Protein AF-A0A7S0D676-F1 (afdb_monomer_lite)

Secondary structure (DSSP, 8-state):
--TT-PPPHHHHHHHHHHHHHHHHHTT---EEEE-SSS-EEEE-S-GGGHHHHHHHHHT-TT--EEEETTEEEETT-SS-EE--------------------

Organism: Micromonas pusilla (NCBI:txid38833)

pLDDT: mean 79.54, std 17.62, range [40.62, 94.56]

Structure (mmCIF, N/CA/C/O backbone):
data_AF-A0A7S0D676-F1
#
_entry.id   AF-A0A7S0D676-F1
#
loop_
_atom_site.group_PDB
_atom_site.id
_atom_site.type_symbol
_atom_site.label_atom_id
_atom_site.label_alt_id
_atom_site.label_comp_id
_atom_site.label_asym_id
_atom_site.label_entity_id
_atom_site.label_seq_id
_atom_site.pdbx_PDB_ins_code
_atom_site.Cartn_x
_atom_site.Cartn_y
_atom_site.Cartn_z
_atom_site.occupancy
_atom_site.B_iso_or_equiv
_atom_site.auth_seq_id
_atom_site.auth_comp_id
_atom_site.auth_asym_id
_atom_site.auth_atom_id
_atom_site.pdbx_PDB_model_num
ATOM 1 N N . PRO A 1 1 ? -20.015 0.416 6.240 1.00 46.88 1 PRO A N 1
ATOM 2 C CA . PRO A 1 1 ? -19.351 1.080 7.385 1.00 46.88 1 PRO A CA 1
ATOM 3 C C . PRO A 1 1 ? -20.053 0.737 8.707 1.00 46.88 1 PRO A C 1
ATOM 5 O O . PRO A 1 1 ? -21.280 0.785 8.766 1.00 46.88 1 PRO A O 1
ATOM 8 N N . ASP A 1 2 ? -19.281 0.379 9.737 1.00 45.16 2 ASP A N 1
ATOM 9 C CA . ASP A 1 2 ? -19.754 0.296 11.126 1.00 45.16 2 ASP A CA 1
ATOM 10 C C . ASP A 1 2 ? -20.392 1.649 11.529 1.00 45.16 2 ASP A C 1
ATOM 12 O O . ASP A 1 2 ? -19.839 2.699 11.177 1.00 45.16 2 ASP A O 1
ATOM 16 N N . PRO A 1 3 ? -21.538 1.674 12.237 1.00 42.25 3 PRO A N 1
ATOM 17 C CA . PRO A 1 3 ? -22.179 2.908 12.707 1.00 42.25 3 PRO A CA 1
ATOM 18 C C . PRO A 1 3 ? -21.290 3.797 13.601 1.00 42.25 3 PRO A C 1
ATOM 20 O O . PRO A 1 3 ? -21.630 4.953 13.833 1.00 42.25 3 PRO A O 1
ATOM 23 N N . THR A 1 4 ? -20.144 3.304 14.079 1.00 59.91 4 TH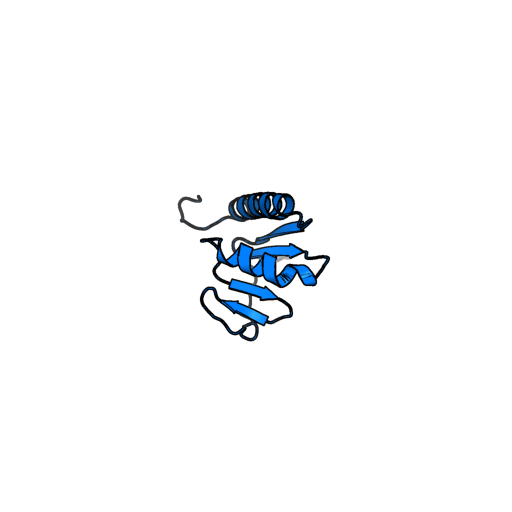R A N 1
ATOM 24 C CA . THR A 1 4 ? -19.126 4.087 14.801 1.00 59.91 4 THR A CA 1
ATOM 25 C C . THR A 1 4 ? -18.116 4.809 13.897 1.00 59.91 4 THR A C 1
ATOM 27 O O . THR A 1 4 ? -17.247 5.519 14.402 1.00 59.91 4 THR A O 1
ATOM 30 N N . GLY A 1 5 ? -18.194 4.629 12.573 1.00 63.59 5 GLY A N 1
ATOM 31 C CA . GLY A 1 5 ? -17.257 5.212 11.605 1.00 63.59 5 GLY A CA 1
ATOM 32 C C . GLY A 1 5 ? -15.878 4.544 11.580 1.00 63.59 5 GLY A C 1
ATOM 33 O O . GLY A 1 5 ? -15.000 4.986 10.841 1.00 63.59 5 GLY A O 1
ATOM 34 N N . LYS A 1 6 ? -15.667 3.478 12.362 1.00 74.31 6 LYS A N 1
ATOM 35 C CA . LYS A 1 6 ? -14.410 2.725 12.365 1.00 74.31 6 LYS A CA 1
ATOM 36 C C . LYS A 1 6 ? -14.382 1.708 11.230 1.00 74.31 6 LYS A C 1
ATOM 38 O O . LYS A 1 6 ? -15.351 0.991 10.991 1.00 74.31 6 LYS A O 1
ATOM 43 N N . ARG A 1 7 ? -13.253 1.662 10.523 1.00 81.19 7 ARG A N 1
ATOM 44 C CA . ARG A 1 7 ? -12.995 0.678 9.472 1.00 81.19 7 ARG A CA 1
ATOM 45 C C . ARG A 1 7 ? -12.810 -0.699 10.112 1.00 81.19 7 ARG A C 1
ATOM 47 O O . ARG A 1 7 ? -12.113 -0.825 11.111 1.00 81.19 7 ARG A O 1
ATOM 54 N N . THR A 1 8 ? -13.429 -1.725 9.544 1.00 88.31 8 THR A N 1
ATOM 55 C CA . THR A 1 8 ? -13.249 -3.117 9.974 1.00 88.31 8 THR A CA 1
ATOM 56 C C . THR A 1 8 ? -12.190 -3.815 9.121 1.00 88.31 8 THR A C 1
ATOM 58 O O . THR A 1 8 ? -11.880 -3.387 8.010 1.00 88.31 8 THR A O 1
ATOM 61 N N . VAL A 1 9 ? -11.676 -4.958 9.587 1.00 88.69 9 VAL A N 1
ATOM 62 C CA . VAL A 1 9 ? -10.786 -5.810 8.772 1.00 88.69 9 VAL A CA 1
ATOM 63 C C . VAL A 1 9 ? -11.473 -6.267 7.476 1.00 88.69 9 VAL A C 1
ATOM 65 O O . VAL A 1 9 ? -10.816 -6.420 6.451 1.00 88.69 9 VAL A O 1
ATOM 68 N N . ALA A 1 10 ? -12.799 -6.450 7.481 1.00 88.81 10 ALA A N 1
ATOM 69 C CA . ALA A 1 10 ? -13.551 -6.788 6.273 1.00 88.81 10 ALA A CA 1
ATOM 70 C C . ALA A 1 10 ? -13.515 -5.651 5.239 1.00 88.81 10 ALA A C 1
ATOM 72 O O . ALA A 1 10 ? -13.317 -5.916 4.056 1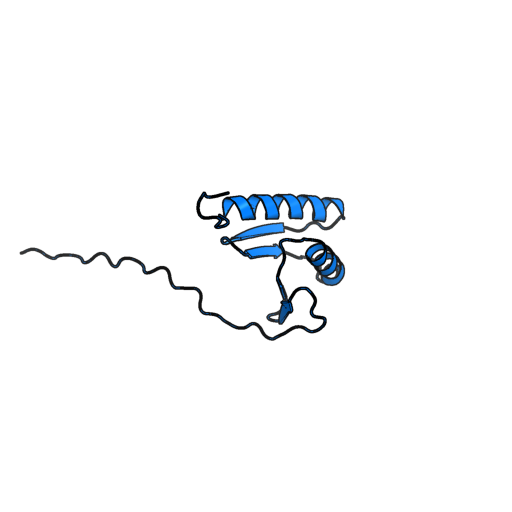.00 88.81 10 ALA A O 1
ATOM 73 N N . ASP A 1 11 ? -13.619 -4.395 5.681 1.00 89.88 11 ASP A N 1
ATOM 74 C CA . ASP A 1 11 ? -13.502 -3.234 4.792 1.00 89.88 11 ASP A CA 1
ATOM 75 C C . ASP A 1 11 ? -12.092 -3.142 4.182 1.00 89.88 11 ASP A C 1
ATOM 77 O O . ASP A 1 11 ? -11.942 -2.914 2.982 1.00 89.88 11 ASP A O 1
ATOM 81 N N . VAL A 1 12 ? -11.044 -3.381 4.981 1.00 91.81 12 VAL A N 1
ATOM 82 C CA . VAL A 1 12 ? -9.657 -3.405 4.479 1.00 91.81 12 VAL A CA 1
ATOM 83 C C . VAL A 1 12 ? -9.429 -4.568 3.515 1.00 91.81 12 VAL A C 1
ATOM 85 O O . VAL A 1 12 ? -8.721 -4.404 2.528 1.00 91.81 12 VAL A O 1
ATOM 88 N N . ASN A 1 13 ? -10.061 -5.723 3.737 1.00 92.94 13 ASN A N 1
ATOM 89 C CA . ASN A 1 13 ? -10.002 -6.844 2.795 1.00 92.94 13 ASN A CA 1
ATOM 90 C C . ASN A 1 13 ? -10.596 -6.489 1.428 1.00 92.94 13 ASN A C 1
ATOM 92 O O . ASN A 1 13 ? -10.055 -6.907 0.407 1.00 92.94 13 ASN A O 1
ATOM 96 N N . VAL A 1 14 ? -11.675 -5.701 1.389 1.00 93.88 14 VAL A N 1
ATOM 97 C CA . VAL A 1 14 ? -12.236 -5.208 0.122 1.00 93.88 14 VAL A CA 1
ATOM 98 C C . VAL A 1 14 ? -11.224 -4.313 -0.595 1.00 93.88 14 VAL A C 1
ATOM 100 O O . VAL A 1 14 ? -10.987 -4.508 -1.786 1.00 93.88 14 VAL A O 1
ATOM 103 N N . ILE A 1 15 ? -10.572 -3.398 0.128 1.00 93.00 15 ILE A N 1
ATOM 104 C CA . ILE A 1 15 ? -9.518 -2.532 -0.427 1.00 93.00 15 ILE A CA 1
ATOM 105 C C . ILE A 1 15 ? -8.348 -3.375 -0.953 1.00 93.00 15 ILE A C 1
ATOM 107 O O . ILE A 1 15 ? -7.924 -3.205 -2.093 1.00 93.00 15 ILE A O 1
ATOM 111 N N . ALA A 1 16 ? -7.868 -4.337 -0.163 1.00 93.50 16 ALA A N 1
ATOM 112 C CA . ALA A 1 16 ? -6.792 -5.244 -0.549 1.00 93.50 16 ALA A CA 1
ATOM 113 C C . ALA A 1 16 ? -7.135 -6.029 -1.828 1.00 93.50 16 ALA A C 1
ATOM 115 O O . ALA A 1 16 ? -6.313 -6.116 -2.737 1.00 93.50 16 ALA A O 1
ATOM 116 N N . ALA A 1 17 ? -8.362 -6.548 -1.944 1.00 93.44 17 ALA A N 1
ATOM 117 C CA . ALA A 1 17 ? -8.819 -7.268 -3.132 1.00 93.44 17 ALA A CA 1
ATOM 118 C C . ALA A 1 17 ? -8.924 -6.365 -4.376 1.00 93.44 17 ALA A C 1
ATOM 120 O O . ALA A 1 17 ? -8.569 -6.786 -5.484 1.00 93.44 17 ALA A O 1
ATOM 121 N N . GLN A 1 18 ? -9.381 -5.121 -4.199 1.00 93.31 18 GLN A N 1
ATOM 122 C CA . GLN A 1 18 ? -9.412 -4.114 -5.262 1.00 93.31 18 GLN A CA 1
ATOM 123 C C . GLN A 1 18 ? -7.996 -3.796 -5.744 1.00 93.31 18 GLN A C 1
ATOM 125 O O . GL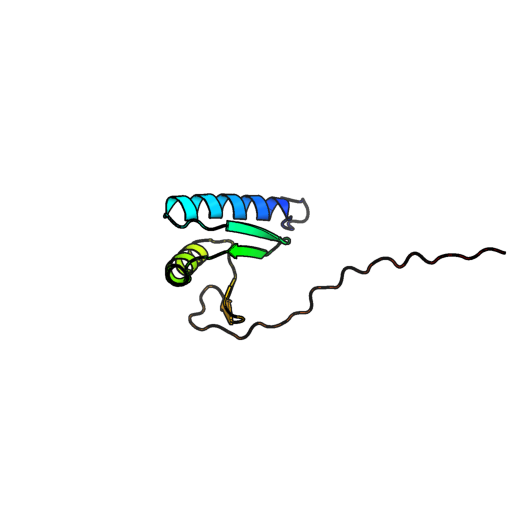N A 1 18 ? -7.723 -3.884 -6.940 1.00 93.31 18 GLN A O 1
ATOM 130 N N . TRP A 1 19 ? -7.072 -3.520 -4.824 1.00 94.56 19 TRP A N 1
ATOM 131 C CA . TRP A 1 19 ? -5.676 -3.245 -5.157 1.00 94.56 19 TRP A CA 1
ATOM 132 C C . TRP A 1 19 ? -4.997 -4.432 -5.826 1.00 94.56 19 TRP A C 1
ATOM 134 O O . TRP A 1 19 ? -4.336 -4.251 -6.841 1.00 94.56 19 TRP A O 1
ATOM 144 N N . ALA A 1 20 ? -5.228 -5.653 -5.339 1.00 92.44 20 ALA A N 1
ATOM 145 C CA . ALA A 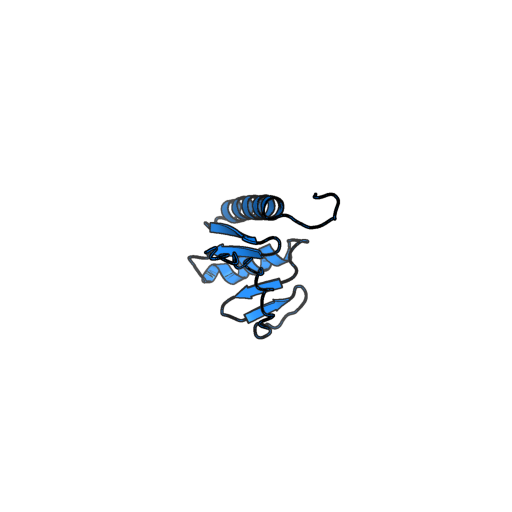1 20 ? -4.712 -6.860 -5.976 1.00 92.44 20 ALA A CA 1
ATOM 146 C C . ALA A 1 20 ? -5.180 -6.977 -7.435 1.00 92.44 20 ALA A C 1
ATOM 148 O O . ALA A 1 20 ? -4.436 -7.425 -8.301 1.00 92.44 20 ALA A O 1
ATOM 149 N N . THR A 1 21 ? -6.421 -6.578 -7.721 1.00 92.25 21 THR A N 1
ATOM 150 C CA . THR A 1 21 ? -6.973 -6.595 -9.082 1.00 92.25 21 THR A CA 1
ATOM 151 C C . THR A 1 21 ? -6.334 -5.524 -9.962 1.00 92.25 21 THR A C 1
ATOM 153 O O . THR A 1 21 ? -5.949 -5.826 -11.090 1.00 92.25 21 THR A O 1
ATOM 156 N N . LEU A 1 22 ? -6.168 -4.305 -9.440 1.00 92.12 22 LEU A N 1
ATOM 157 C CA . LEU A 1 22 ? -5.532 -3.199 -10.160 1.00 92.12 22 LEU A CA 1
ATOM 158 C C . LEU A 1 22 ? -4.059 -3.496 -10.467 1.00 92.12 22 LEU A C 1
ATOM 160 O O . LEU A 1 22 ? -3.645 -3.387 -11.619 1.00 92.12 22 LEU A O 1
ATOM 164 N N . LEU A 1 23 ? -3.297 -3.966 -9.481 1.00 90.75 23 LEU A N 1
ATOM 165 C CA . LEU A 1 23 ? -1.889 -4.331 -9.651 1.00 90.75 23 LEU A CA 1
ATOM 166 C C . LEU A 1 23 ? -1.721 -5.461 -10.676 1.00 90.75 23 LEU A C 1
ATOM 168 O O . LEU A 1 23 ? -0.926 -5.329 -11.604 1.00 90.75 23 LEU A O 1
ATOM 172 N N . ARG A 1 24 ? -2.556 -6.512 -10.613 1.00 88.75 24 ARG A N 1
ATOM 173 C CA . ARG A 1 24 ? -2.547 -7.582 -11.627 1.00 88.75 24 ARG A CA 1
ATOM 174 C C . ARG A 1 24 ? -2.860 -7.075 -13.031 1.00 88.75 24 ARG A C 1
ATOM 176 O O . ARG A 1 24 ? -2.259 -7.553 -13.988 1.00 88.75 24 ARG A O 1
ATOM 183 N N . SER A 1 25 ? -3.781 -6.119 -13.167 1.00 87.75 25 SER A N 1
ATOM 184 C CA . SER A 1 25 ? -4.082 -5.509 -14.470 1.00 87.75 25 SER A CA 1
ATOM 185 C C . SER A 1 25 ? -2.910 -4.692 -15.026 1.00 87.75 25 SER A C 1
ATOM 187 O O . SER A 1 25 ? -2.741 -4.625 -16.239 1.00 87.75 25 SER A O 1
ATOM 189 N N . GLY A 1 26 ? -2.056 -4.157 -14.148 1.00 84.25 26 GLY A N 1
ATOM 190 C CA . GLY A 1 26 ? -0.781 -3.521 -14.485 1.00 84.25 26 GLY A CA 1
ATOM 191 C C . GLY A 1 26 ? 0.386 -4.498 -14.659 1.00 84.25 26 GLY A C 1
ATOM 192 O O . GLY A 1 26 ? 1.532 -4.071 -14.592 1.00 84.25 26 GLY A O 1
ATOM 193 N N . ALA A 1 27 ? 0.113 -5.796 -14.847 1.00 81.19 27 ALA A N 1
ATOM 194 C CA . ALA A 1 27 ? 1.104 -6.874 -14.944 1.00 81.19 27 ALA A CA 1
ATOM 195 C C . ALA A 1 27 ? 1.986 -7.076 -13.692 1.00 81.19 27 ALA A C 1
ATOM 197 O O . ALA A 1 27 ? 3.007 -7.758 -13.761 1.00 81.19 27 ALA A O 1
ATOM 198 N N . MET A 1 28 ? 1.567 -6.561 -12.533 1.00 79.50 28 MET A N 1
ATOM 199 C CA . MET A 1 28 ? 2.235 -6.789 -11.252 1.00 79.50 28 MET A CA 1
ATOM 200 C C . MET A 1 28 ? 1.535 -7.943 -10.530 1.00 79.50 28 MET A C 1
ATOM 202 O O . MET A 1 28 ? 0.380 -7.842 -10.106 1.00 79.50 28 MET A O 1
ATOM 206 N N . SER A 1 29 ? 2.208 -9.091 -10.436 1.00 65.69 29 SER A N 1
ATOM 207 C CA . SER A 1 29 ? 1.657 -10.301 -9.813 1.00 65.69 29 SER A CA 1
ATOM 208 C C . SER A 1 29 ? 1.864 -10.278 -8.297 1.00 65.69 29 SER A C 1
ATOM 210 O O . SER A 1 29 ? 2.559 -11.124 -7.734 1.00 65.69 29 SER A O 1
ATOM 212 N N . GLU A 1 30 ? 1.219 -9.317 -7.643 1.00 77.12 30 GLU A N 1
ATOM 213 C CA . GLU A 1 30 ? 1.408 -9.043 -6.220 1.00 77.12 30 GLU A CA 1
ATOM 214 C C . GLU A 1 30 ? 0.380 -9.759 -5.347 1.00 77.12 30 GLU A C 1
ATOM 216 O O . GLU A 1 30 ? -0.821 -9.788 -5.648 1.00 77.12 30 GLU A O 1
ATOM 221 N N . MET A 1 31 ? 0.837 -10.310 -4.218 1.00 85.44 31 MET A N 1
ATOM 222 C CA . MET A 1 31 ? -0.078 -10.787 -3.182 1.00 85.44 31 MET A CA 1
ATOM 223 C C . MET A 1 31 ? -0.395 -9.645 -2.217 1.00 85.44 31 MET A C 1
ATOM 225 O O . MET A 1 31 ? 0.508 -9.094 -1.589 1.00 85.44 31 MET A O 1
ATOM 229 N N . VAL A 1 32 ? -1.679 -9.309 -2.084 1.00 92.19 32 VAL A N 1
ATOM 230 C CA . VAL A 1 32 ? -2.159 -8.197 -1.254 1.00 92.19 32 VAL A CA 1
ATOM 231 C C . VAL A 1 32 ? -3.093 -8.731 -0.173 1.00 92.19 32 VAL A C 1
ATOM 233 O O . VAL A 1 32 ? -4.084 -9.396 -0.480 1.00 92.19 32 VAL A O 1
ATOM 236 N N . TYR A 1 33 ? -2.795 -8.427 1.089 1.00 91.69 33 TYR A N 1
ATOM 237 C CA . TYR A 1 33 ? -3.515 -8.948 2.252 1.00 91.69 33 TYR A CA 1
ATOM 238 C C . TYR A 1 33 ? -3.855 -7.836 3.243 1.00 91.69 33 TYR A C 1
ATOM 240 O O . TYR A 1 33 ? -3.010 -6.996 3.540 1.00 91.69 33 TYR A O 1
ATOM 248 N N . ALA A 1 34 ? -5.053 -7.854 3.830 1.00 92.19 34 ALA A N 1
ATOM 249 C CA . ALA A 1 34 ? -5.325 -7.041 5.013 1.00 92.19 34 ALA A CA 1
ATOM 250 C C . ALA A 1 34 ? -4.655 -7.670 6.244 1.00 92.19 34 ALA A C 1
ATOM 252 O O . ALA A 1 34 ? -4.842 -8.856 6.521 1.00 92.19 34 ALA A O 1
ATOM 253 N N . VAL A 1 35 ? -3.895 -6.877 6.996 1.00 90.38 35 VAL A N 1
ATOM 254 C CA . VAL A 1 35 ? -3.242 -7.317 8.242 1.00 90.38 35 VAL A CA 1
ATOM 255 C C . VAL A 1 35 ? -4.075 -6.929 9.460 1.00 90.38 35 VAL A C 1
ATOM 257 O O . VAL A 1 35 ? -4.186 -7.696 10.417 1.00 90.38 35 VAL A O 1
ATOM 260 N N . ASP A 1 36 ? -4.659 -5.733 9.432 1.00 90.31 36 ASP A N 1
ATOM 261 C CA . ASP A 1 36 ? -5.536 -5.198 10.472 1.00 90.31 36 ASP A CA 1
ATOM 262 C C . ASP A 1 36 ? -6.504 -4.155 9.884 1.00 90.31 36 ASP A C 1
ATOM 264 O O . ASP A 1 36 ? -6.643 -4.042 8.670 1.00 90.31 36 ASP A O 1
ATOM 268 N N . GLU A 1 37 ? -7.208 -3.415 10.744 1.00 90.25 37 GLU A N 1
ATOM 269 C CA . GLU A 1 37 ? -8.209 -2.397 10.381 1.00 90.25 37 GLU A CA 1
ATOM 270 C C . GLU A 1 37 ? -7.627 -1.193 9.615 1.00 90.25 37 GLU A C 1
ATOM 272 O O . GLU A 1 37 ? -8.378 -0.404 9.038 1.00 90.25 37 GLU A O 1
ATOM 277 N N . THR A 1 38 ? -6.300 -1.056 9.581 1.00 89.62 38 THR A N 1
ATOM 278 C CA . THR A 1 38 ? -5.599 0.092 8.985 1.00 89.62 38 THR A CA 1
ATOM 279 C C . THR A 1 38 ? -4.484 -0.289 8.016 1.00 89.62 38 THR A C 1
ATOM 281 O O . THR A 1 38 ? -4.030 0.562 7.259 1.00 89.62 38 THR A O 1
ATOM 284 N N . THR A 1 39 ? -4.053 -1.551 8.008 1.00 91.94 39 THR A N 1
ATOM 285 C CA . THR A 1 39 ? -2.814 -1.966 7.343 1.00 91.94 39 THR A CA 1
ATOM 286 C C . THR A 1 39 ? -3.079 -3.016 6.273 1.00 91.94 39 THR A C 1
ATOM 288 O O . THR A 1 39 ? -3.696 -4.052 6.536 1.00 91.94 39 THR A O 1
ATOM 291 N N . VAL A 1 40 ? -2.525 -2.778 5.085 1.00 93.81 40 VAL A N 1
ATOM 292 C CA . VAL A 1 40 ? -2.435 -3.745 3.987 1.00 93.81 40 VAL A CA 1
ATOM 293 C C . VAL A 1 40 ? -0.971 -4.138 3.800 1.00 93.81 40 VAL A C 1
ATOM 295 O O . VAL A 1 40 ? -0.094 -3.279 3.789 1.00 93.81 40 VAL A O 1
ATOM 298 N N . LEU A 1 41 ? -0.709 -5.434 3.654 1.00 93.19 41 LEU A N 1
ATOM 299 C CA . LEU A 1 41 ? 0.590 -5.979 3.279 1.00 93.19 41 LEU A CA 1
ATOM 300 C C . LEU A 1 41 ? 0.583 -6.310 1.788 1.00 93.19 41 LEU A C 1
ATOM 302 O O . LEU A 1 41 ? -0.291 -7.044 1.327 1.00 93.19 41 LEU A O 1
ATOM 306 N N . ILE A 1 42 ? 1.576 -5.801 1.062 1.00 92.75 42 ILE A N 1
ATOM 307 C CA . ILE A 1 42 ? 1.828 -6.124 -0.343 1.00 92.75 42 ILE A CA 1
ATOM 308 C C . ILE A 1 42 ? 3.150 -6.886 -0.398 1.00 92.75 42 ILE A C 1
ATOM 310 O O . ILE A 1 42 ? 4.172 -6.397 0.079 1.00 92.75 42 ILE A O 1
ATOM 314 N N . SER A 1 43 ? 3.120 -8.103 -0.930 1.00 90.31 43 SER A N 1
ATOM 315 C CA . SER A 1 43 ? 4.311 -8.929 -1.108 1.00 90.31 43 SER A CA 1
ATOM 316 C C . SER A 1 43 ? 4.860 -8.745 -2.512 1.00 90.31 43 SER A C 1
ATOM 318 O O . SER A 1 43 ? 4.303 -9.345 -3.425 1.00 90.31 43 SER A O 1
ATOM 320 N N . ILE A 1 44 ? 5.972 -8.009 -2.618 1.00 86.94 44 ILE A N 1
ATOM 321 C CA . ILE A 1 44 ? 6.672 -7.708 -3.870 1.00 86.94 44 ILE A CA 1
ATOM 322 C C . ILE A 1 44 ? 7.793 -8.721 -4.126 1.00 86.94 44 ILE A C 1
ATOM 324 O O . ILE A 1 44 ? 8.797 -8.685 -3.409 1.00 86.94 44 ILE A O 1
ATOM 328 N N . PRO A 1 45 ? 7.652 -9.643 -5.103 1.00 81.75 45 PRO A N 1
ATOM 329 C CA . PRO A 1 45 ? 8.686 -10.630 -5.404 1.00 81.75 45 PRO A CA 1
ATOM 330 C C . PRO A 1 45 ? 9.882 -10.007 -6.134 1.00 81.75 45 PRO A C 1
ATOM 332 O O . PRO A 1 45 ? 11.007 -10.468 -5.950 1.00 81.75 45 PRO A O 1
ATOM 335 N N . ASP A 1 46 ? 9.649 -8.959 -6.928 1.00 84.19 46 ASP A N 1
ATOM 336 C CA . ASP A 1 46 ? 10.685 -8.207 -7.631 1.00 84.19 46 ASP A CA 1
ATOM 337 C C . ASP A 1 46 ? 10.731 -6.758 -7.138 1.00 84.19 46 ASP A C 1
ATOM 339 O O . ASP A 1 46 ? 9.881 -5.933 -7.470 1.00 84.19 46 ASP A O 1
ATOM 343 N N . GLY A 1 47 ? 11.760 -6.436 -6.353 1.00 83.06 47 GLY A N 1
ATOM 344 C CA . GLY A 1 47 ? 11.963 -5.095 -5.808 1.00 83.06 47 GLY A CA 1
ATOM 345 C C . GLY A 1 47 ? 12.169 -4.002 -6.864 1.00 83.06 47 GLY A C 1
ATOM 346 O O . GLY A 1 47 ? 12.107 -2.827 -6.504 1.00 83.06 47 GLY A O 1
ATOM 347 N N . SER A 1 48 ? 12.385 -4.352 -8.140 1.00 86.94 48 SER A N 1
ATOM 348 C CA . SER A 1 48 ? 12.426 -3.381 -9.241 1.00 86.94 48 SER A CA 1
ATOM 349 C C . SER A 1 48 ? 11.103 -2.618 -9.397 1.00 86.94 48 SER A C 1
ATOM 351 O O . SER A 1 48 ? 11.132 -1.432 -9.710 1.00 86.94 48 SER A O 1
ATOM 353 N N . LEU A 1 49 ? 9.975 -3.255 -9.053 1.00 87.19 49 LEU A N 1
ATOM 354 C CA . LEU A 1 49 ? 8.616 -2.706 -9.155 1.00 87.19 49 LEU A CA 1
ATOM 355 C C . LEU A 1 49 ? 8.255 -1.725 -8.029 1.00 87.19 49 LEU A C 1
ATOM 357 O O . LEU A 1 49 ? 7.130 -1.227 -7.952 1.00 87.19 49 LEU A O 1
ATOM 361 N N . LEU A 1 50 ? 9.174 -1.470 -7.092 1.00 87.25 50 LEU A N 1
ATOM 362 C CA . LEU A 1 50 ? 8.891 -0.639 -5.923 1.00 87.25 50 LEU A CA 1
ATOM 363 C C . LEU A 1 50 ? 8.523 0.800 -6.312 1.00 87.25 50 LEU A C 1
ATOM 365 O O . LEU A 1 50 ? 7.713 1.426 -5.626 1.00 87.25 50 LEU A O 1
ATOM 369 N N . GLY A 1 51 ? 9.111 1.325 -7.391 1.00 88.69 51 GLY A N 1
ATOM 370 C CA . GLY A 1 51 ? 8.807 2.666 -7.889 1.00 88.69 51 GLY A CA 1
ATOM 371 C C . GLY A 1 51 ? 7.347 2.781 -8.312 1.00 88.69 51 GLY A C 1
ATOM 372 O O . GLY A 1 51 ? 6.621 3.654 -7.838 1.00 88.69 51 GLY A O 1
ATOM 373 N N . GLU A 1 52 ? 6.891 1.839 -9.122 1.00 89.38 52 GLU A N 1
ATOM 374 C CA . GLU A 1 52 ? 5.542 1.801 -9.661 1.00 89.38 52 GLU A CA 1
ATOM 375 C C . GLU A 1 52 ? 4.506 1.462 -8.584 1.00 89.38 52 GLU A C 1
ATOM 377 O O . GLU A 1 52 ? 3.437 2.072 -8.539 1.00 89.38 52 GLU A O 1
ATOM 382 N N . VAL A 1 53 ? 4.822 0.546 -7.660 1.00 89.75 53 VAL A N 1
ATOM 383 C CA . VAL A 1 53 ? 3.950 0.264 -6.508 1.00 89.75 53 VAL A CA 1
ATOM 384 C C . VAL A 1 53 ? 3.811 1.507 -5.630 1.00 89.75 53 VAL A C 1
ATOM 386 O O . VAL A 1 53 ? 2.707 1.823 -5.184 1.00 89.75 53 VAL A O 1
ATOM 389 N N . ARG A 1 54 ? 4.894 2.262 -5.410 1.00 90.00 54 ARG A N 1
ATOM 390 C CA . ARG A 1 54 ? 4.842 3.533 -4.674 1.00 90.00 54 ARG A CA 1
ATOM 391 C C . ARG A 1 54 ? 3.933 4.547 -5.368 1.00 90.00 54 ARG A C 1
ATOM 393 O O . ARG A 1 54 ? 3.100 5.155 -4.700 1.00 90.00 54 ARG A O 1
ATOM 400 N N . GLU A 1 55 ? 4.070 4.726 -6.678 1.00 90.25 55 GLU A N 1
ATOM 401 C CA . GLU A 1 55 ? 3.205 5.630 -7.444 1.00 90.25 55 GLU A CA 1
ATOM 402 C C . GLU A 1 55 ? 1.738 5.201 -7.378 1.00 90.25 55 GLU A C 1
ATOM 404 O O . GLU A 1 55 ? 0.866 6.021 -7.082 1.00 90.25 55 GLU A O 1
ATOM 409 N N . PHE A 1 56 ? 1.466 3.906 -7.548 1.00 92.00 56 PHE A N 1
ATOM 410 C CA . PHE A 1 56 ? 0.129 3.343 -7.395 1.00 92.00 56 PHE A CA 1
ATOM 411 C C . PHE A 1 56 ? -0.475 3.672 -6.025 1.00 92.00 56 PHE A C 1
ATOM 413 O O . PHE A 1 56 ? -1.621 4.123 -5.958 1.00 92.00 56 PHE A O 1
ATOM 420 N N . LEU A 1 57 ? 0.284 3.486 -4.939 1.00 92.69 57 LEU A N 1
ATOM 421 C CA . LEU A 1 57 ? -0.172 3.763 -3.574 1.00 92.69 57 LEU A CA 1
ATOM 422 C C . LEU A 1 57 ? -0.494 5.246 -3.365 1.00 92.69 57 LEU A C 1
ATOM 424 O O . LEU A 1 57 ? -1.460 5.579 -2.680 1.00 92.69 57 LEU A O 1
ATOM 428 N N . TRP A 1 58 ? 0.265 6.148 -3.982 1.00 92.81 58 TRP A N 1
ATOM 429 C CA . TRP A 1 58 ? 0.034 7.591 -3.887 1.00 92.81 58 TRP A CA 1
ATOM 430 C C . TRP A 1 58 ? -1.219 8.070 -4.602 1.00 92.81 58 TRP A C 1
ATOM 432 O O . TRP A 1 58 ? -1.841 9.033 -4.145 1.00 92.81 58 TRP A O 1
ATOM 442 N N . LEU A 1 59 ? -1.643 7.358 -5.642 1.00 92.50 59 LEU A N 1
ATOM 443 C CA . LEU A 1 59 ? -2.923 7.599 -6.304 1.00 92.50 59 LEU A CA 1
ATOM 444 C C . LEU A 1 59 ? -4.127 7.173 -5.450 1.00 92.50 59 LEU A C 1
ATOM 446 O O . LEU A 1 59 ? -5.246 7.582 -5.740 1.00 92.50 59 LEU A O 1
ATOM 450 N N . GLN A 1 60 ? -3.929 6.373 -4.397 1.00 91.38 60 GLN A N 1
ATOM 451 C CA . GLN A 1 60 ? -5.028 5.922 -3.547 1.00 91.38 60 GLN A CA 1
ATOM 452 C C . GLN A 1 60 ? -5.333 6.963 -2.466 1.00 91.38 60 GLN A C 1
ATOM 454 O O . GLN A 1 60 ? -4.487 7.274 -1.623 1.00 91.38 60 GLN A O 1
ATOM 459 N N . ASP A 1 61 ? -6.563 7.475 -2.432 1.00 90.44 61 ASP A N 1
ATOM 460 C CA . ASP A 1 61 ? -6.992 8.474 -1.438 1.00 90.44 61 ASP A CA 1
ATOM 461 C C . ASP A 1 61 ? -6.909 7.962 0.002 1.00 90.44 61 ASP A C 1
ATOM 463 O O . ASP A 1 61 ? -6.644 8.725 0.925 1.00 90.44 61 ASP A O 1
ATOM 467 N N . VAL A 1 62 ? -7.094 6.654 0.192 1.00 90.62 62 VAL A N 1
ATOM 468 C CA . VAL A 1 62 ? -7.131 6.009 1.512 1.00 90.62 62 VAL A CA 1
ATOM 469 C C . VAL A 1 62 ? -5.751 5.701 2.101 1.00 90.62 62 VAL A C 1
ATOM 471 O O . VAL A 1 62 ? -5.686 5.186 3.216 1.00 90.62 62 VAL A O 1
ATOM 474 N N . VAL A 1 63 ? -4.670 5.948 1.356 1.00 92.38 63 VAL A N 1
ATOM 475 C CA . VAL A 1 63 ? -3.295 5.715 1.813 1.00 92.38 63 VAL A CA 1
ATOM 476 C C . VAL A 1 63 ? -2.768 6.966 2.503 1.00 92.38 63 VAL A C 1
ATOM 478 O O . VAL A 1 63 ? -2.731 8.038 1.909 1.00 92.38 63 VAL A O 1
ATOM 481 N N . GLU A 1 64 ? -2.296 6.807 3.736 1.00 91.94 64 GLU A N 1
ATOM 482 C CA . GLU A 1 64 ? -1.634 7.874 4.501 1.00 91.94 64 GLU A CA 1
ATOM 483 C C . GLU A 1 64 ? -0.110 7.698 4.536 1.00 91.94 64 GLU A C 1
ATOM 485 O O . GLU A 1 64 ? 0.637 8.677 4.557 1.00 91.94 64 GLU A O 1
ATOM 490 N N . ALA A 1 65 ? 0.361 6.450 4.519 1.00 92.69 65 ALA A N 1
ATOM 491 C CA . ALA A 1 65 ? 1.772 6.099 4.573 1.00 92.69 65 ALA A CA 1
ATOM 492 C C . ALA A 1 65 ? 2.022 4.716 3.958 1.00 92.69 65 ALA A C 1
ATOM 494 O O . ALA A 1 65 ? 1.115 3.883 3.916 1.00 92.69 65 ALA A O 1
ATOM 495 N N . PHE A 1 66 ? 3.263 4.443 3.552 1.00 92.25 66 PHE A N 1
ATOM 496 C CA . PHE A 1 66 ? 3.734 3.077 3.310 1.00 92.25 66 PHE A CA 1
ATOM 497 C C . PHE A 1 66 ? 5.092 2.843 3.977 1.00 92.25 66 PHE A C 1
ATOM 499 O O . PHE A 1 66 ? 5.867 3.778 4.190 1.00 92.25 66 PHE A O 1
ATOM 506 N N . GLU A 1 67 ? 5.371 1.585 4.312 1.00 92.06 67 GLU A N 1
ATOM 507 C CA . GLU A 1 67 ? 6.628 1.154 4.922 1.00 92.06 67 GLU A CA 1
ATOM 508 C C . GLU A 1 67 ? 7.365 0.194 3.983 1.00 92.06 67 GLU A C 1
ATOM 510 O O . GLU A 1 67 ? 6.774 -0.749 3.458 1.00 92.06 67 GLU A O 1
ATOM 515 N N . TRP A 1 68 ? 8.665 0.414 3.808 1.00 89.81 68 TRP A N 1
ATOM 516 C CA . TRP A 1 68 ? 9.570 -0.485 3.099 1.00 89.81 68 TRP A CA 1
ATOM 517 C C . TRP A 1 68 ? 10.946 -0.463 3.764 1.00 89.81 68 TRP A C 1
ATOM 519 O O . TRP A 1 68 ? 11.463 0.600 4.085 1.00 89.81 68 TRP A O 1
ATOM 529 N N . ASN A 1 69 ? 11.557 -1.629 3.987 1.00 88.38 69 ASN A N 1
ATOM 530 C CA . ASN A 1 69 ? 12.890 -1.748 4.595 1.00 88.38 69 ASN A CA 1
ATOM 531 C C . ASN A 1 69 ? 13.070 -0.934 5.903 1.00 88.38 69 ASN A C 1
ATOM 533 O O . ASN A 1 69 ? 14.069 -0.244 6.096 1.00 88.38 69 ASN A O 1
ATOM 537 N N . SER A 1 70 ? 12.078 -0.986 6.804 1.00 86.81 70 SER A N 1
ATOM 538 C CA . SER A 1 70 ? 12.029 -0.209 8.064 1.00 86.81 70 SER A CA 1
ATOM 539 C C . SER A 1 70 ? 12.037 1.322 7.901 1.00 86.81 70 SER A C 1
ATOM 541 O O . SER A 1 70 ? 12.204 2.058 8.879 1.00 86.81 70 SER A O 1
ATOM 543 N N . GLN A 1 71 ? 11.834 1.806 6.680 1.00 90.25 71 GLN A N 1
ATOM 544 C CA . GLN A 1 71 ? 11.635 3.208 6.348 1.00 90.25 71 GLN A CA 1
ATOM 545 C C . GLN A 1 71 ? 10.159 3.449 6.045 1.00 90.25 71 GLN A C 1
ATOM 547 O O . GLN A 1 71 ? 9.498 2.618 5.428 1.00 90.25 71 GLN A O 1
ATOM 552 N N . MET A 1 72 ? 9.638 4.583 6.499 1.00 92.06 72 MET A N 1
ATOM 553 C CA . MET A 1 72 ? 8.250 4.975 6.309 1.00 92.06 72 MET A CA 1
ATOM 554 C C . MET A 1 72 ? 8.189 6.245 5.475 1.00 92.06 72 MET A C 1
ATOM 556 O O . MET A 1 72 ? 8.824 7.241 5.812 1.00 92.06 72 MET A O 1
ATOM 560 N N . TRP A 1 73 ? 7.392 6.224 4.416 1.00 92.38 73 TRP A N 1
ATOM 561 C CA . TRP A 1 73 ? 7.067 7.408 3.636 1.00 92.38 73 TRP A CA 1
ATOM 562 C C . TRP A 1 73 ? 5.654 7.841 3.989 1.00 92.38 73 TRP A C 1
ATOM 564 O O . TRP A 1 73 ? 4.721 7.043 3.897 1.00 92.38 73 TRP A O 1
ATOM 574 N N . LEU A 1 74 ? 5.501 9.103 4.380 1.00 91.81 74 LEU A N 1
ATOM 575 C CA . LEU A 1 74 ? 4.196 9.728 4.562 1.00 91.81 74 LEU A CA 1
ATOM 576 C C . LEU A 1 74 ? 3.730 10.312 3.227 1.00 91.81 74 LEU A C 1
ATOM 578 O O . LEU A 1 74 ? 4.537 10.810 2.438 1.00 91.81 74 LEU A O 1
ATOM 582 N N . LYS A 1 75 ? 2.426 10.246 2.952 1.00 88.62 75 LYS A N 1
ATOM 583 C CA . LYS A 1 75 ? 1.866 10.803 1.719 1.00 88.62 75 LYS A CA 1
ATOM 584 C C . LYS A 1 75 ? 2.118 12.313 1.670 1.00 88.62 75 LYS A C 1
ATOM 586 O O . LYS A 1 75 ? 1.828 13.033 2.620 1.00 88.62 75 LYS A O 1
ATOM 591 N N . GLY A 1 76 ? 2.663 12.780 0.549 1.00 86.62 76 GLY A N 1
ATOM 592 C CA . GLY A 1 76 ? 3.068 1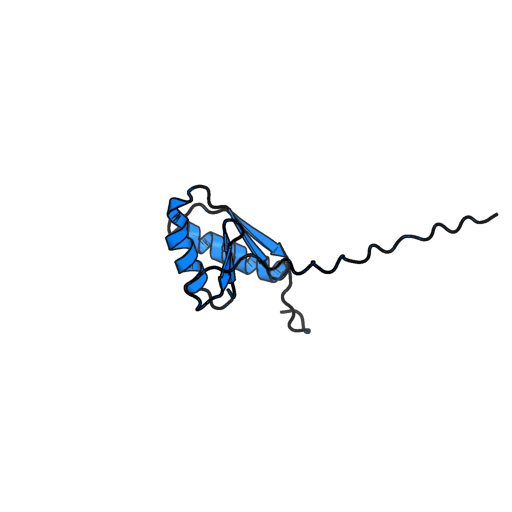4.177 0.364 1.00 86.62 76 GLY A CA 1
ATOM 593 C C . GLY A 1 76 ? 4.488 14.501 0.840 1.00 86.62 76 GLY A C 1
ATOM 594 O O . GLY A 1 76 ? 4.969 15.595 0.558 1.00 86.62 76 GLY A O 1
ATOM 595 N N . GLU A 1 77 ? 5.189 13.567 1.489 1.00 87.38 77 GLU A N 1
ATOM 596 C CA . GLU A 1 77 ? 6.597 13.735 1.854 1.00 87.38 77 GLU A CA 1
ATOM 597 C C . GLU A 1 77 ? 7.530 13.060 0.840 1.00 87.38 77 GLU A C 1
ATOM 599 O O . GLU A 1 77 ? 7.289 11.946 0.360 1.00 87.38 77 GLU A O 1
ATOM 604 N N . SER A 1 78 ? 8.624 13.744 0.502 1.00 81.12 78 SER A N 1
ATOM 605 C CA . SER A 1 78 ? 9.635 13.239 -0.432 1.00 81.12 78 SER A CA 1
ATOM 606 C C . SER A 1 78 ? 10.605 12.257 0.227 1.00 81.12 78 SER A C 1
ATOM 608 O O . SER A 1 78 ? 11.009 11.279 -0.409 1.00 81.12 78 SER A O 1
ATOM 610 N N . GLU A 1 79 ? 10.956 12.498 1.491 1.00 87.44 79 GLU A N 1
ATOM 611 C CA . GLU A 1 79 ? 11.974 11.750 2.229 1.00 87.44 79 GLU A CA 1
ATOM 612 C C . GLU A 1 79 ? 11.356 10.727 3.196 1.00 87.44 79 GLU A C 1
ATOM 614 O O . GLU A 1 79 ? 10.362 11.029 3.862 1.00 87.44 79 GLU A O 1
ATOM 619 N N . PRO A 1 80 ? 11.930 9.514 3.302 1.00 90.06 80 PRO A N 1
ATOM 620 C CA . PRO A 1 80 ? 11.511 8.556 4.310 1.00 90.06 80 PRO A CA 1
ATOM 621 C C . PRO A 1 80 ? 11.925 8.992 5.711 1.00 90.06 80 PRO A C 1
ATOM 623 O O . PRO A 1 80 ? 12.997 9.557 5.925 1.00 90.06 80 PRO A O 1
ATOM 626 N N . ARG A 1 81 ? 11.130 8.583 6.695 1.00 87.81 81 ARG A N 1
ATOM 627 C CA . ARG A 1 81 ? 11.473 8.670 8.112 1.00 87.81 81 ARG A CA 1
ATOM 628 C C . ARG A 1 81 ? 11.740 7.277 8.679 1.00 87.81 81 ARG A C 1
ATOM 630 O O . ARG A 1 81 ? 11.155 6.298 8.207 1.00 87.81 81 ARG A O 1
ATOM 637 N N . PRO A 1 82 ? 12.594 7.155 9.710 1.00 85.62 82 PRO A N 1
ATOM 638 C CA . PRO A 1 82 ? 12.692 5.921 10.474 1.00 85.62 82 PRO A CA 1
ATOM 639 C C . PRO A 1 82 ? 11.321 5.539 11.031 1.00 85.62 82 PRO A C 1
ATOM 641 O O . PRO A 1 82 ? 10.574 6.402 11.501 1.00 85.62 82 PRO A O 1
ATOM 644 N N . ARG A 1 83 ? 10.997 4.245 11.008 1.00 78.00 83 ARG A N 1
ATOM 645 C CA . ARG A 1 83 ? 9.760 3.737 11.603 1.00 78.00 83 ARG A CA 1
ATOM 646 C C . ARG A 1 83 ? 9.661 4.148 13.076 1.00 78.00 83 ARG A C 1
ATOM 648 O O . ARG A 1 83 ? 10.477 3.735 13.900 1.00 78.00 83 ARG A O 1
ATOM 655 N N . THR A 1 84 ? 8.624 4.899 13.435 1.00 69.81 84 THR A N 1
ATOM 656 C CA . THR A 1 84 ? 8.273 5.125 14.838 1.00 69.81 84 THR A CA 1
ATOM 657 C C . THR A 1 84 ? 7.523 3.899 15.350 1.00 69.81 84 THR A C 1
ATOM 659 O O . THR A 1 84 ? 6.430 3.564 14.895 1.00 69.81 84 THR A O 1
ATOM 662 N N . PHE A 1 85 ? 8.130 3.163 16.281 1.00 56.53 85 PHE A N 1
ATOM 663 C CA . PHE A 1 85 ? 7.487 2.011 16.906 1.00 56.53 85 PHE A CA 1
ATOM 664 C C . PHE A 1 85 ? 6.488 2.513 17.955 1.00 56.53 85 PHE A C 1
ATOM 666 O O . PHE A 1 85 ? 6.800 2.598 19.141 1.00 56.53 85 PHE A O 1
ATOM 673 N N . THR A 1 86 ? 5.283 2.897 17.539 1.00 57.34 86 THR A N 1
ATOM 674 C CA . THR A 1 86 ? 4.182 3.050 18.491 1.00 57.34 86 THR A CA 1
ATOM 675 C C . THR A 1 86 ? 3.740 1.645 18.899 1.00 57.34 86 THR A C 1
ATOM 677 O O . THR A 1 86 ? 3.247 0.863 18.086 1.00 57.34 86 THR A O 1
ATOM 680 N N . GLU A 1 87 ? 4.009 1.268 20.155 1.00 46.12 87 GLU A N 1
ATOM 681 C CA . GLU A 1 87 ? 3.592 -0.019 20.720 1.00 46.12 87 GLU A CA 1
ATOM 682 C C . GLU A 1 87 ? 2.094 -0.222 20.439 1.00 46.12 87 GLU A C 1
ATOM 684 O O . GLU A 1 87 ? 1.248 0.537 20.919 1.00 46.12 87 GLU A O 1
ATOM 689 N N . ARG A 1 88 ? 1.747 -1.246 19.645 1.00 54.28 88 ARG A N 1
ATOM 690 C CA . ARG A 1 88 ? 0.345 -1.632 19.444 1.00 54.28 88 ARG A CA 1
ATOM 691 C C . ARG A 1 88 ? -0.272 -1.894 20.824 1.00 54.28 88 ARG A C 1
ATOM 693 O O . ARG A 1 88 ? 0.346 -2.614 21.616 1.00 54.28 88 ARG A O 1
ATOM 700 N N . PRO A 1 89 ? -1.479 -1.382 21.132 1.00 46.72 89 PRO A N 1
ATOM 701 C CA . PRO A 1 89 ? -2.120 -1.658 22.408 1.00 46.72 89 PRO A CA 1
ATOM 702 C C . PRO A 1 89 ? -2.304 -3.171 22.546 1.00 46.72 89 PRO A C 1
ATOM 704 O O . PRO A 1 89 ? -3.105 -3.789 21.842 1.00 46.72 89 PRO A O 1
ATOM 707 N N . LYS A 1 90 ? -1.527 -3.786 23.446 1.00 50.12 90 LYS A N 1
ATOM 708 C CA . LYS A 1 90 ? -1.652 -5.205 23.783 1.00 50.12 90 LYS A CA 1
ATOM 709 C C . LYS A 1 90 ? -3.090 -5.438 24.237 1.00 50.12 90 LYS A C 1
ATOM 711 O O . LYS A 1 90 ? -3.511 -4.950 25.287 1.00 50.12 90 LYS A O 1
ATOM 716 N N . LYS A 1 91 ? -3.856 -6.171 23.426 1.00 46.75 91 LYS A N 1
ATOM 717 C CA . LYS A 1 91 ? -5.208 -6.627 23.757 1.00 46.75 91 LYS A CA 1
ATOM 718 C C . LYS A 1 91 ? -5.092 -7.387 25.079 1.00 46.75 91 LYS A C 1
ATOM 720 O O . LYS A 1 91 ? -4.492 -8.456 25.106 1.00 46.75 91 LYS A O 1
ATOM 725 N N . LYS A 1 92 ? -5.579 -6.799 26.180 1.00 45.12 92 LYS A N 1
ATOM 726 C CA . LYS A 1 92 ? -5.517 -7.400 27.520 1.00 45.12 92 LYS A CA 1
ATOM 727 C C . LYS A 1 92 ? -6.183 -8.774 27.458 1.00 45.12 92 LYS A C 1
ATOM 729 O O . LYS A 1 92 ? -7.410 -8.874 27.439 1.00 45.12 92 LYS A O 1
ATOM 734 N N . THR A 1 93 ? -5.385 -9.833 27.397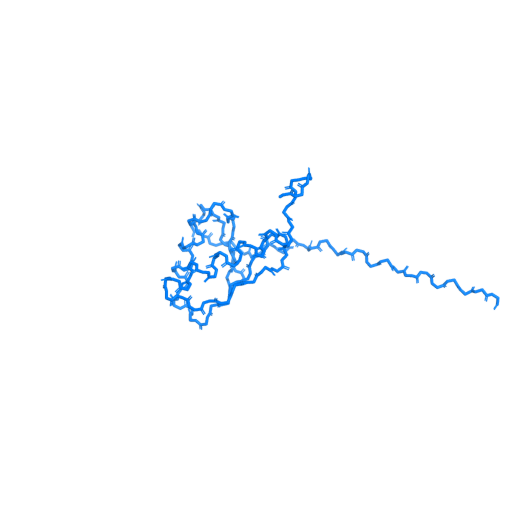 1.00 46.16 93 THR A N 1
ATOM 735 C CA . THR A 1 93 ? -5.851 -11.201 27.582 1.00 46.16 93 THR A CA 1
ATOM 736 C C . THR A 1 93 ? -6.430 -11.260 28.987 1.00 46.16 93 THR A C 1
ATOM 738 O O . THR A 1 93 ? -5.719 -11.062 29.969 1.00 46.16 93 THR A O 1
ATOM 741 N N . LYS A 1 94 ? -7.750 -11.450 29.091 1.00 49.00 94 LYS A N 1
ATOM 742 C CA . LYS A 1 94 ? -8.426 -11.666 30.371 1.00 49.00 94 LYS A CA 1
ATOM 743 C C . LYS A 1 94 ? -7.849 -12.938 30.988 1.00 49.00 94 LYS A C 1
ATOM 745 O O . LYS A 1 94 ? -8.237 -14.042 30.608 1.00 49.00 94 LYS A O 1
ATOM 750 N N . THR A 1 95 ? -6.905 -12.781 31.910 1.00 45.88 95 THR A N 1
ATOM 751 C CA . THR A 1 95 ? -6.401 -13.863 32.750 1.00 45.88 95 THR A CA 1
ATOM 752 C C . THR A 1 95 ? -7.596 -14.450 33.492 1.00 45.88 95 THR A C 1
ATOM 754 O O . THR A 1 95 ? -8.190 -13.794 34.344 1.00 45.88 95 THR A O 1
ATOM 757 N N . LYS A 1 96 ? -8.007 -15.666 33.117 1.00 52.22 96 LYS A N 1
ATOM 758 C CA . LYS A 1 96 ? -9.006 -16.432 33.864 1.00 52.22 96 LYS A CA 1
ATOM 759 C C . LYS A 1 96 ? -8.424 -16.712 35.248 1.00 52.22 96 LYS A C 1
ATOM 761 O O . LYS A 1 96 ? -7.562 -17.578 35.388 1.00 52.22 96 LYS A O 1
ATOM 766 N N . THR A 1 97 ? -8.890 -15.982 36.255 1.00 44.00 97 THR A N 1
ATOM 767 C CA . THR A 1 97 ? -8.670 -16.302 37.665 1.00 44.00 97 THR A CA 1
ATOM 768 C C . THR A 1 97 ? -9.230 -17.701 37.916 1.00 44.00 97 THR A C 1
ATOM 770 O O . THR A 1 97 ? -10.442 -17.900 37.930 1.00 44.00 97 THR A O 1
ATOM 773 N N . LYS A 1 98 ? -8.352 -18.702 38.045 1.00 51.12 98 LYS A N 1
ATOM 774 C CA . LYS A 1 98 ? -8.736 -20.020 38.555 1.00 51.12 98 LYS A CA 1
ATOM 775 C C . LYS A 1 98 ? -9.004 -19.869 40.050 1.00 51.12 98 LYS A C 1
ATOM 777 O O . LYS A 1 98 ? -8.073 -19.881 40.848 1.00 51.12 98 LYS A O 1
ATOM 782 N N . THR A 1 99 ? -10.271 -19.728 40.417 1.00 43.84 99 THR A N 1
ATOM 783 C CA . THR A 1 99 ? -10.739 -19.928 41.790 1.00 43.84 99 THR A CA 1
ATOM 784 C C . THR A 1 99 ? -10.494 -21.395 42.148 1.00 43.84 99 THR A C 1
ATOM 786 O O . THR A 1 99 ? -11.155 -22.280 41.609 1.00 43.84 99 THR A O 1
ATOM 789 N N . LYS A 1 100 ? -9.504 -21.679 43.001 1.00 41.12 100 LYS A N 1
ATOM 790 C CA . LYS A 1 100 ? -9.423 -22.971 43.693 1.00 41.12 100 LYS A CA 1
ATOM 791 C C . LYS A 1 100 ? -10.349 -22.897 44.903 1.00 41.12 100 LYS A C 1
ATOM 793 O O . LYS A 1 100 ? -10.143 -22.071 45.787 1.00 41.12 100 LYS A O 1
ATOM 798 N N . THR A 1 101 ? -11.375 -23.738 44.901 1.00 40.62 101 THR A N 1
ATOM 799 C CA . THR A 1 101 ? -12.292 -23.956 46.019 1.00 40.62 101 THR A CA 1
ATOM 800 C C . THR A 1 101 ? -11.913 -25.257 46.721 1.00 40.62 101 THR A C 1
ATOM 802 O O . THR A 1 101 ? -11.783 -26.271 46.041 1.00 40.62 101 THR A O 1
ATOM 805 N N . LYS A 1 102 ? -11.849 -25.164 48.057 1.00 41.56 102 LYS A N 1
ATOM 806 C CA . LYS A 1 102 ? -11.750 -26.209 49.092 1.00 41.56 102 LYS A CA 1
ATOM 807 C C . LYS A 1 102 ? -10.461 -27.023 49.183 1.00 41.56 102 LYS A C 1
ATOM 809 O O . LYS A 1 102 ? -10.120 -27.745 48.227 1.00 41.56 102 LYS A O 1
#

Foldseek 3Di:
DPPVPQAFLVNVQVVQVVVCVVCVVVVQNWRWHRPTSQDIDIDHPDCVCVVVVVVVLLPDPSRQWDDDPQWIDGRPDPDTDGDDPPPDPDPPDPPPPPDDDD

Sequence (102 aa):
PDPTGKRTVADVNVIAAQWATLLRSGAMSEMVYAVDETTVLISIPDGSLLGEVREFLWLQDVVEAFEWNSQMWLKGESEPRPRTFTERPKKKTKTKTKTKTK

Radius of gyration: 18.28 Å; chains: 1; bounding box: 35×40×64 Å